Protein AF-0000000074055758 (afdb_homodimer)

Solvent-accessible surface area (backbone atoms only — not comparable to full-atom values): 9024 Å² total; per-residue (Å²): 130,70,69,41,82,44,77,46,62,26,29,34,20,57,36,62,63,90,73,32,92,74,56,21,52,24,22,41,39,35,96,91,41,62,28,35,25,35,68,45,76,48,20,47,58,50,46,66,56,19,53,43,29,30,42,35,33,31,36,36,33,71,56,97,88,40,37,37,29,44,39,70,43,72,46,79,44,95,62,63,66,70,73,75,103,130,72,70,41,82,46,78,47,62,25,26,34,19,56,36,60,65,90,75,31,90,73,57,21,52,24,23,40,39,34,98,93,43,61,29,34,25,35,66,43,75,47,21,48,56,51,47,66,56,20,52,44,29,29,41,34,33,31,35,35,32,72,55,97,88,40,38,36,27,44,40,70,42,73,46,80,45,94,62,63,68,72,72,76,104

Sequence (170 aa):
MNKSPVTVKGYVAAVPRSVDERQARVAVVQDDVEYRVMPRGAGMDLAGEVSVPVEVTGLVEEVDGVFYLTVRGYKVLEDDSWLEEMNKSPVTVKGYVAAVPRSVDERQARVAVVQDDVEYRVMPRGAGMDLAGEVSVPVEVTGLVEEVDGVFYLTVRGYKVLEDDSWLEE

Organism: NCBI:txid44742

pLDDT: mean 82.1, std 13.33, range [42.59, 98.12]

Foldseek 3Di:
DDDDDDDDDADKAADPQVPDPQRQGIWGDHPNDTHGQRCDDVSVVVSVVHDFDKDFDADWDDDPNDIDGDTPDMDGDPDPVVVVD/DDDDDDDDDADKAADDQVPDPQRQGIWGDHPNDTHGQRCDDVSVVVSVVHDFDKDFDADWDDDPNDIDGDTPDMDGDPDPVVVVD

Secondary structure (DSSP, 8-state):
---EEEEEEEEEEE--GGG-TT---EEEEETTEEEEEPSSTHHHHHHHHH--EEEEEEEEEEETTEEEEEEEEEEE-S--GGG--/---EEEEEEEEEEE--GGG-TT---EEEEETTEEEEEPSSTHHHHHHHHH--EEEEEEEEEEETTEEEEEEEEEEE-S--GGG--

Radius of gyration: 15.91 Å; Cα contacts (8 Å, |Δi|>4): 416; chains: 2; bounding box: 40×47×36 Å

Structure (mmCIF, N/CA/C/O backbone):
data_AF-0000000074055758-model_v1
#
loop_
_entity.id
_entity.type
_entity.pdbx_description
1 polymer 'Uncharacterized protein'
#
loop_
_atom_site.group_PDB
_atom_site.id
_atom_site.type_symbol
_atom_site.label_atom_id
_atom_site.label_alt_id
_atom_site.label_comp_id
_atom_site.label_asym_id
_atom_site.label_entity_id
_atom_site.label_seq_id
_atom_site.pdbx_PDB_ins_code
_atom_site.Cartn_x
_atom_site.Cartn_y
_atom_site.Cartn_z
_atom_site.occupancy
_atom_site.B_iso_or_equiv
_a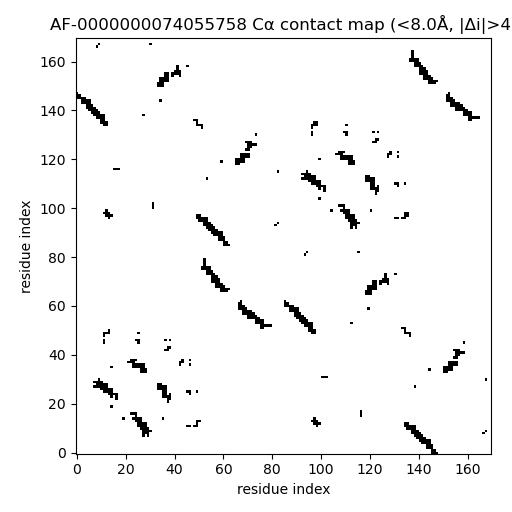tom_site.auth_seq_id
_atom_site.auth_comp_id
_atom_site.auth_asym_id
_atom_site.auth_atom_id
_atom_site.pdbx_PDB_model_num
ATOM 1 N N . MET A 1 1 ? 6.23 -27.375 0.212 1 63.66 1 MET A N 1
ATOM 2 C CA . MET A 1 1 ? 5.258 -26.297 0.346 1 63.66 1 MET A CA 1
ATOM 3 C C . MET A 1 1 ? 4.258 -26.312 -0.806 1 63.66 1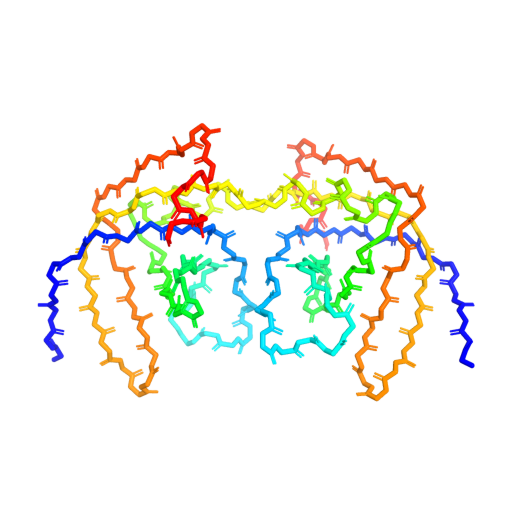 MET A C 1
ATOM 5 O O . MET A 1 1 ? 4.641 -26.5 -1.962 1 63.66 1 MET A O 1
ATOM 9 N N . ASN A 1 2 ? 2.961 -26.531 -0.624 1 87.5 2 ASN A N 1
ATOM 10 C CA . ASN A 1 2 ? 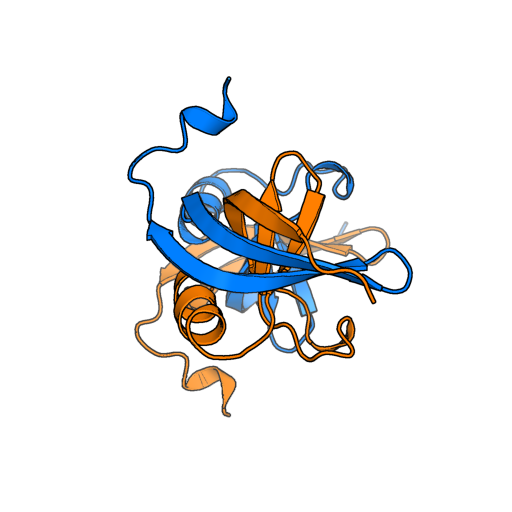1.948 -26.703 -1.657 1 87.5 2 ASN A CA 1
ATOM 11 C C . ASN A 1 2 ? 1.491 -25.375 -2.238 1 87.5 2 ASN A C 1
ATOM 13 O O . ASN A 1 2 ? 1.233 -24.422 -1.496 1 87.5 2 ASN A O 1
ATOM 17 N N . LYS A 1 3 ? 1.749 -25.266 -3.568 1 92.62 3 LYS A N 1
ATOM 18 C CA . LYS A 1 3 ? 1.261 -24.094 -4.285 1 92.62 3 LYS A CA 1
ATOM 19 C C . LYS A 1 3 ? -0.083 -24.375 -4.953 1 92.62 3 LYS A C 1
ATOM 21 O O . LYS A 1 3 ? -0.316 -25.484 -5.449 1 92.62 3 LYS A O 1
ATOM 26 N N . SER A 1 4 ? -1.005 -23.391 -4.855 1 97.12 4 SER A N 1
ATOM 27 C CA . SER A 1 4 ? -2.324 -23.469 -5.473 1 97.12 4 SER A CA 1
ATOM 28 C C . SER A 1 4 ? -2.57 -22.281 -6.402 1 97.12 4 SER A C 1
ATOM 30 O O . SER A 1 4 ? -2.232 -21.156 -6.07 1 97.12 4 SER A O 1
ATOM 32 N N . PRO A 1 5 ? -3.088 -22.641 -7.566 1 97.38 5 PRO A N 1
ATOM 33 C CA . PRO A 1 5 ? -3.479 -21.531 -8.438 1 97.38 5 PRO A CA 1
ATOM 34 C C . PRO A 1 5 ? -4.582 -20.656 -7.832 1 97.38 5 PRO A C 1
ATOM 36 O O . PRO A 1 5 ? -5.48 -21.172 -7.164 1 97.38 5 PRO A O 1
ATOM 39 N N . VAL A 1 6 ? -4.324 -19.328 -8.039 1 96.88 6 VAL A N 1
ATOM 40 C CA . VAL A 1 6 ? -5.348 -18.422 -7.52 1 96.88 6 VAL A CA 1
ATOM 41 C C . VAL A 1 6 ? -5.566 -17.266 -8.5 1 96.88 6 VAL A C 1
ATOM 43 O O . VAL A 1 6 ? -4.711 -17 -9.352 1 96.88 6 VAL A O 1
ATOM 46 N N . THR A 1 7 ? -6.77 -16.688 -8.477 1 95.75 7 THR A N 1
ATOM 47 C CA . THR A 1 7 ? -7.113 -15.352 -8.953 1 95.75 7 THR A CA 1
ATOM 48 C C . THR A 1 7 ? -7.555 -14.461 -7.801 1 95.75 7 THR A C 1
ATOM 50 O O . THR A 1 7 ? -8.508 -14.789 -7.086 1 95.75 7 THR A O 1
ATOM 53 N N . VAL A 1 8 ? -6.742 -13.414 -7.59 1 92.69 8 VAL A N 1
ATOM 54 C CA . VAL A 1 8 ? -7 -12.508 -6.473 1 92.69 8 VAL A CA 1
ATOM 55 C C . VAL A 1 8 ? -7.41 -11.141 -7.004 1 92.69 8 VAL A C 1
ATOM 57 O O . VAL A 1 8 ? -6.758 -10.594 -7.898 1 92.69 8 VAL A O 1
ATOM 60 N N . LYS A 1 9 ? -8.562 -10.68 -6.52 1 88.06 9 LYS A N 1
ATOM 61 C CA . LYS A 1 9 ? -8.953 -9.289 -6.75 1 88.06 9 LYS A CA 1
ATOM 62 C C . LYS A 1 9 ? -8.797 -8.453 -5.484 1 88.06 9 LYS A C 1
ATOM 64 O O . LYS A 1 9 ? -9.344 -8.797 -4.434 1 88.06 9 LYS A O 1
ATOM 69 N N . GLY A 1 10 ? -7.875 -7.41 -5.727 1 83.88 10 GLY A N 1
ATOM 70 C CA . GLY A 1 10 ? -7.602 -6.578 -4.566 1 83.88 10 GLY A CA 1
ATOM 71 C C . GLY A 1 10 ? -6.848 -5.305 -4.91 1 83.88 10 GLY A C 1
ATOM 72 O O . GLY A 1 10 ? -6.922 -4.82 -6.039 1 83.88 10 GLY A O 1
ATOM 73 N N . TYR A 1 11 ? -6.27 -4.711 -3.926 1 81.62 11 TYR A N 1
ATOM 74 C CA . TYR A 1 11 ? -5.441 -3.518 -4.09 1 81.62 11 TYR A CA 1
ATOM 75 C C . TYR A 1 11 ? -3.988 -3.811 -3.744 1 81.62 11 TYR A C 1
ATOM 77 O O . TYR A 1 11 ? -3.703 -4.66 -2.896 1 81.62 11 TYR A O 1
ATOM 85 N N . VAL A 1 12 ? -3.186 -3.133 -4.52 1 81.56 12 VAL A N 1
ATOM 86 C CA . VAL A 1 12 ? -1.76 -3.277 -4.242 1 81.56 12 VAL A CA 1
ATOM 87 C C . VAL A 1 12 ? -1.371 -2.389 -3.062 1 81.56 12 VAL A C 1
ATOM 89 O O . VAL A 1 12 ? -1.729 -1.21 -3.021 1 81.56 12 VAL A O 1
ATOM 92 N N . ALA A 1 13 ? -0.7 -3.072 -2.109 1 77 13 ALA A N 1
ATOM 93 C CA . ALA A 1 13 ? -0.244 -2.365 -0.914 1 77 13 ALA A CA 1
ATOM 94 C C . ALA A 1 13 ? 1.263 -2.518 -0.728 1 77 13 ALA A C 1
ATOM 96 O O . ALA A 1 13 ? 1.835 -3.557 -1.068 1 77 13 ALA A O 1
ATOM 97 N N . ALA A 1 14 ? 1.84 -1.543 -0.142 1 73.06 14 ALA A N 1
ATOM 98 C CA . ALA A 1 14 ? 3.262 -1.627 0.182 1 73.06 14 ALA A CA 1
ATOM 99 C C . ALA A 1 14 ? 3.498 -2.539 1.382 1 73.06 14 ALA A C 1
ATOM 101 O O . ALA A 1 14 ? 2.701 -2.555 2.324 1 73.06 14 ALA A O 1
ATOM 102 N N . VAL A 1 15 ? 4.582 -3.324 1.273 1 72.75 15 VAL A N 1
ATOM 103 C CA . VAL A 1 15 ? 5.051 -4.137 2.393 1 72.75 15 VAL A CA 1
ATOM 104 C C . VAL A 1 15 ? 6.348 -3.545 2.949 1 72.75 15 VAL A C 1
ATOM 106 O O . VAL A 1 15 ? 7.32 -3.367 2.215 1 72.75 15 VAL A O 1
ATOM 109 N N . PRO A 1 16 ? 6.285 -3.16 4.207 1 61.78 16 PRO A N 1
ATOM 110 C CA . PRO A 1 16 ? 7.547 -2.691 4.789 1 61.78 16 PRO A CA 1
ATOM 111 C C . PRO A 1 16 ? 8.672 -3.711 4.652 1 61.78 16 PRO A C 1
ATOM 113 O O . PRO A 1 16 ? 8.453 -4.914 4.812 1 61.78 16 PRO A O 1
ATOM 116 N N . ARG A 1 17 ? 9.836 -3.27 4.258 1 63.53 17 ARG A N 1
ATOM 117 C CA . ARG A 1 17 ? 10.992 -4.121 3.998 1 63.53 17 ARG A CA 1
ATOM 118 C C . ARG A 1 17 ? 11.383 -4.918 5.238 1 63.53 17 ARG A C 1
ATOM 120 O O . ARG A 1 17 ? 11.773 -6.082 5.141 1 63.53 17 ARG A O 1
ATOM 127 N N . SER A 1 18 ? 11.172 -4.262 6.262 1 60.16 18 SER A N 1
ATOM 128 C CA . SER A 1 18 ? 11.633 -4.863 7.508 1 60.16 18 SER A CA 1
ATOM 129 C C . SER A 1 18 ? 10.758 -6.043 7.914 1 60.16 18 SER A C 1
ATOM 131 O O . SER A 1 18 ? 11.164 -6.867 8.742 1 60.16 18 SER A O 1
ATOM 133 N N . VAL A 1 19 ? 9.719 -6.227 7.207 1 61 19 VAL A N 1
ATOM 134 C CA . VAL A 1 19 ? 8.758 -7.184 7.75 1 61 19 VAL A CA 1
ATOM 135 C C . VAL A 1 19 ? 8.734 -8.438 6.879 1 61 19 VAL A C 1
ATOM 137 O O . VAL A 1 19 ? 8.172 -9.461 7.273 1 61 19 VAL A O 1
ATOM 140 N N . ASP A 1 20 ? 9.484 -8.359 5.785 1 68.62 20 ASP A N 1
ATOM 141 C CA . ASP A 1 20 ? 9.289 -9.531 4.934 1 68.62 20 ASP A CA 1
ATOM 142 C C . ASP A 1 20 ? 10.617 -10.219 4.633 1 68.62 20 ASP A C 1
ATOM 144 O O . ASP A 1 20 ? 11.492 -9.641 3.986 1 68.62 20 ASP A O 1
ATOM 148 N N . GLU A 1 21 ? 10.719 -11.383 5.051 1 77.25 21 GLU A N 1
ATOM 149 C CA . GLU A 1 21 ? 11.922 -12.188 4.84 1 77.25 21 GLU A CA 1
ATOM 150 C C . GLU A 1 21 ? 12.133 -12.484 3.357 1 77.25 21 GLU A C 1
ATOM 152 O O . GLU A 1 21 ? 13.258 -12.688 2.914 1 77.25 21 GLU A O 1
ATOM 157 N N . ARG A 1 22 ? 11.094 -12.5 2.639 1 85.56 22 ARG A N 1
ATOM 158 C CA . ARG A 1 22 ? 11.195 -12.859 1.229 1 85.56 22 ARG A CA 1
ATOM 159 C C . ARG A 1 22 ? 11.266 -11.625 0.345 1 85.56 22 ARG A C 1
ATOM 161 O O . ARG A 1 22 ? 11.102 -11.711 -0.874 1 85.56 22 ARG A O 1
ATOM 168 N N . GLN A 1 23 ? 11.422 -10.539 0.984 1 80.44 23 GLN A N 1
ATOM 169 C CA . GLN A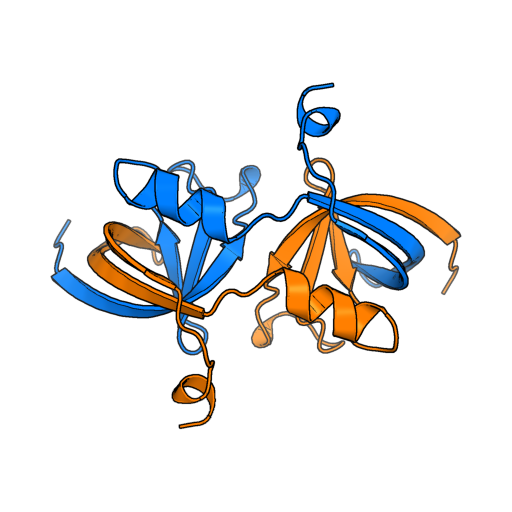 1 23 ? 11.727 -9.273 0.323 1 80.44 23 GLN A CA 1
ATOM 170 C C . GLN A 1 23 ? 10.547 -8.797 -0.523 1 80.44 23 GLN A C 1
ATOM 172 O O . GLN A 1 23 ? 10.742 -8.156 -1.56 1 80.44 23 GLN A O 1
ATOM 177 N N . ALA A 1 24 ? 9.344 -9.336 -0.142 1 83.31 24 ALA A N 1
ATOM 178 C CA . ALA A 1 24 ? 8.164 -8.766 -0.781 1 83.31 24 ALA A CA 1
ATOM 179 C C . ALA A 1 24 ? 8.086 -7.258 -0.536 1 83.31 24 ALA A C 1
ATOM 181 O O . ALA A 1 24 ? 8.227 -6.801 0.6 1 83.31 24 ALA A O 1
ATOM 182 N N . ARG A 1 25 ? 7.891 -6.562 -1.713 1 76.62 25 ARG A N 1
ATOM 183 C CA . ARG A 1 25 ? 7.766 -5.113 -1.614 1 76.62 25 ARG A CA 1
ATOM 184 C C . ARG A 1 25 ? 6.301 -4.688 -1.563 1 76.62 25 ARG A C 1
ATOM 186 O O . ARG A 1 25 ? 5.977 -3.625 -1.033 1 76.62 25 ARG A O 1
ATOM 193 N N . VAL A 1 26 ? 5.496 -5.57 -2.178 1 82.56 26 VAL A N 1
ATOM 194 C CA . VAL A 1 26 ? 4.074 -5.254 -2.234 1 82.56 26 VAL A CA 1
ATOM 195 C C . VAL A 1 26 ? 3.254 -6.5 -1.91 1 82.56 26 VAL A C 1
ATOM 197 O O . VAL A 1 26 ? 3.785 -7.613 -1.887 1 82.56 26 VAL A O 1
ATOM 200 N N . ALA A 1 27 ? 2.002 -6.25 -1.587 1 85.94 27 ALA A N 1
ATOM 201 C CA . ALA A 1 27 ? 0.994 -7.289 -1.397 1 85.94 27 ALA A CA 1
ATOM 202 C C . ALA A 1 27 ? -0.298 -6.941 -2.129 1 85.94 27 ALA A C 1
ATOM 204 O O . ALA A 1 27 ? -0.563 -5.77 -2.408 1 85.94 27 ALA A O 1
ATOM 205 N N . VAL A 1 28 ? -0.96 -7.961 -2.51 1 87.94 28 VAL A N 1
ATOM 206 C CA . VAL A 1 28 ? -2.354 -7.793 -2.914 1 87.94 28 VAL A CA 1
ATOM 207 C C . VAL A 1 28 ? -3.271 -8.07 -1.726 1 87.94 28 VAL A C 1
ATOM 209 O O . VAL A 1 28 ? -3.182 -9.125 -1.096 1 87.94 28 VAL A O 1
ATOM 212 N N . VAL A 1 29 ? -4.051 -7.105 -1.4 1 83.75 29 VAL A N 1
ATOM 213 C CA . VAL A 1 29 ? -4.969 -7.25 -0.277 1 83.75 29 VAL A CA 1
ATOM 214 C C . VAL A 1 29 ? -6.391 -7.461 -0.795 1 83.75 29 VAL A C 1
ATOM 216 O O . VAL A 1 29 ? -6.918 -6.625 -1.535 1 83.75 29 VAL A O 1
ATOM 219 N N . GLN A 1 30 ? -6.945 -8.688 -0.543 1 82.44 30 GLN A N 1
ATOM 220 C CA . GLN A 1 30 ? -8.336 -9.047 -0.816 1 82.44 30 GLN A CA 1
ATOM 221 C C . GLN A 1 30 ? -9.109 -9.281 0.478 1 82.44 30 GLN A C 1
ATOM 223 O O . GLN A 1 30 ? -8.797 -10.211 1.233 1 82.44 30 GLN A O 1
ATOM 228 N N . ASP A 1 31 ? -10.195 -8.641 0.646 1 75.5 31 ASP A N 1
ATOM 229 C CA . ASP A 1 31 ? -11.062 -8.883 1.799 1 75.5 31 ASP A CA 1
ATOM 230 C C . ASP A 1 31 ? -10.234 -9.109 3.064 1 75.5 31 ASP A C 1
ATOM 232 O O . ASP A 1 31 ? -10.414 -10.117 3.754 1 75.5 31 ASP A O 1
ATOM 236 N N . ASP A 1 32 ? -9.281 -8.43 3.465 1 72.56 32 ASP A N 1
ATOM 237 C CA . ASP A 1 32 ? -8.484 -8.422 4.691 1 72.56 32 ASP A CA 1
ATOM 238 C C . ASP A 1 32 ? -7.387 -9.484 4.637 1 72.56 32 ASP A C 1
ATOM 240 O O . ASP A 1 32 ? -6.703 -9.727 5.637 1 72.56 32 ASP A O 1
ATOM 244 N N . VAL A 1 33 ? -7.355 -10.258 3.525 1 84.75 33 VAL A N 1
ATOM 245 C CA . VAL A 1 33 ? -6.273 -11.219 3.342 1 84.75 33 VAL A CA 1
ATOM 246 C C . VAL A 1 33 ? -5.141 -10.578 2.547 1 84.75 33 VAL A C 1
ATOM 248 O O . VAL A 1 33 ? -5.375 -9.977 1.498 1 84.75 33 VAL A O 1
ATOM 251 N N . GLU A 1 34 ? -3.973 -10.703 3.066 1 87.12 34 GLU A N 1
ATOM 252 C CA . GLU A 1 34 ? -2.777 -10.156 2.434 1 87.12 34 GLU A CA 1
ATOM 253 C C . GLU A 1 34 ? -1.974 -11.25 1.733 1 87.12 34 GLU A C 1
ATOM 255 O O . GLU A 1 34 ? -1.629 -12.258 2.346 1 87.12 34 GLU A O 1
ATOM 260 N N . TYR A 1 35 ? -1.742 -11.031 0.439 1 92.19 35 TYR A N 1
ATOM 261 C CA . TYR A 1 35 ? -0.849 -11.867 -0.348 1 92.19 35 TYR A CA 1
ATOM 262 C C . TYR A 1 35 ? 0.446 -11.133 -0.676 1 92.19 35 TYR A C 1
ATOM 264 O O . TYR A 1 35 ? 0.454 -10.219 -1.5 1 92.19 35 TYR A O 1
ATOM 272 N N . ARG A 1 36 ? 1.497 -11.523 -0.006 1 90.94 36 ARG A N 1
ATOM 273 C CA . ARG A 1 36 ? 2.787 -10.906 -0.282 1 90.94 36 ARG A CA 1
ATOM 274 C C . ARG A 1 36 ? 3.328 -11.344 -1.639 1 90.94 36 ARG A C 1
ATOM 276 O O . ARG A 1 36 ? 3.377 -12.539 -1.936 1 90.94 36 ARG A O 1
ATOM 283 N N . VAL A 1 37 ? 3.664 -10.391 -2.428 1 91.75 37 VAL A N 1
ATOM 284 C CA . VAL A 1 37 ? 4.055 -10.656 -3.809 1 91.75 37 VAL A CA 1
ATOM 285 C C . VAL A 1 37 ? 5.547 -10.984 -3.867 1 91.75 37 VAL A C 1
ATOM 287 O O . VAL A 1 37 ? 6.383 -10.203 -3.41 1 91.75 37 VAL A O 1
ATOM 290 N N . MET A 1 38 ? 5.758 -12.164 -4.391 1 93.06 38 MET A N 1
ATOM 291 C CA . MET A 1 38 ? 7.156 -12.508 -4.629 1 93.06 38 MET A CA 1
ATOM 292 C C . MET A 1 38 ? 7.777 -11.562 -5.652 1 93.06 38 MET A C 1
ATOM 294 O O . MET A 1 38 ? 7.191 -11.305 -6.703 1 93.06 38 MET A O 1
ATOM 298 N N . PRO A 1 39 ? 8.906 -11 -5.328 1 87.44 39 PRO A N 1
ATOM 299 C CA . PRO A 1 39 ? 9.531 -10 -6.195 1 87.44 39 PRO A CA 1
ATOM 300 C C . PRO A 1 39 ? 10.258 -10.617 -7.387 1 87.44 39 PRO A C 1
ATOM 302 O O . PRO A 1 39 ? 11.469 -10.453 -7.523 1 87.44 39 PRO A O 1
ATOM 305 N N . ARG A 1 40 ? 9.477 -11.258 -8.227 1 90.25 40 ARG A N 1
ATOM 306 C CA . ARG A 1 40 ? 10 -11.852 -9.453 1 90.25 40 ARG A CA 1
ATOM 307 C C . ARG A 1 40 ? 9 -11.734 -10.594 1 90.25 40 ARG A C 1
ATOM 309 O O . ARG A 1 40 ? 7.785 -11.727 -10.367 1 90.25 40 ARG A O 1
ATOM 316 N N . GLY A 1 41 ? 9.562 -11.719 -11.828 1 89.25 41 GLY A N 1
ATOM 317 C CA . GLY A 1 41 ? 8.711 -11.719 -13.008 1 89.25 41 GLY A CA 1
ATOM 318 C C . GLY A 1 41 ? 7.617 -10.664 -12.945 1 89.25 41 GLY A C 1
ATOM 319 O O . GLY A 1 41 ? 7.895 -9.484 -12.711 1 89.25 41 GLY A O 1
ATOM 320 N N . ALA A 1 42 ? 6.387 -11.141 -13.086 1 90.31 42 ALA A N 1
ATOM 321 C CA . ALA A 1 42 ? 5.215 -10.273 -13.102 1 90.31 42 ALA A CA 1
ATOM 322 C C . ALA A 1 42 ? 5.008 -9.609 -11.742 1 90.31 42 ALA A C 1
ATOM 324 O O . ALA A 1 42 ? 4.359 -8.562 -11.641 1 90.31 42 ALA A O 1
ATOM 325 N N . GLY A 1 43 ? 5.547 -10.164 -10.688 1 90.19 43 GLY A N 1
ATOM 326 C CA . GLY A 1 43 ? 5.477 -9.555 -9.375 1 90.19 43 GLY A CA 1
ATOM 327 C C . GLY A 1 43 ? 6.246 -8.25 -9.273 1 90.19 43 GLY A C 1
ATOM 328 O O . GLY A 1 43 ? 5.816 -7.32 -8.594 1 90.19 43 GLY A O 1
ATOM 329 N N . MET A 1 44 ? 7.383 -8.164 -9.984 1 83.06 44 MET A N 1
ATOM 330 C CA . MET A 1 44 ? 8.148 -6.922 -10.039 1 83.06 44 MET A CA 1
ATOM 331 C C . MET A 1 44 ? 7.359 -5.832 -10.75 1 83.06 44 MET A C 1
ATOM 333 O O . MET A 1 44 ? 7.391 -4.668 -10.344 1 83.06 44 MET A O 1
ATOM 337 N N . ASP A 1 45 ? 6.668 -6.27 -11.805 1 82.38 45 ASP A N 1
ATOM 338 C CA . ASP A 1 45 ? 5.84 -5.316 -12.539 1 82.38 45 ASP A CA 1
ATOM 339 C C . ASP A 1 45 ? 4.707 -4.789 -11.672 1 82.38 45 ASP A C 1
ATOM 341 O O . ASP A 1 45 ? 4.422 -3.588 -11.672 1 82.38 45 ASP A O 1
ATOM 345 N N . LEU A 1 46 ? 4.098 -5.711 -10.953 1 83 46 LEU A N 1
ATOM 346 C CA . LEU A 1 46 ? 2.994 -5.355 -10.07 1 83 46 LEU A CA 1
ATOM 347 C C . LEU A 1 46 ? 3.457 -4.379 -8.992 1 83 46 LEU A C 1
ATOM 349 O O . LEU A 1 46 ? 2.707 -3.482 -8.602 1 83 46 LEU A O 1
ATOM 353 N N . ALA A 1 47 ? 4.625 -4.586 -8.508 1 76.12 47 ALA A N 1
ATOM 354 C CA . ALA A 1 47 ? 5.176 -3.697 -7.488 1 76.12 47 ALA A CA 1
ATOM 355 C C . ALA A 1 47 ? 5.266 -2.262 -8 1 76.12 47 ALA A C 1
ATOM 357 O O . ALA A 1 47 ? 5.195 -1.312 -7.219 1 76.12 47 ALA A O 1
ATOM 358 N N . GLY A 1 48 ? 5.328 -2.203 -9.273 1 68.69 48 GLY A N 1
ATOM 359 C CA . GLY A 1 48 ? 5.355 -0.883 -9.883 1 68.69 48 GLY A CA 1
ATOM 360 C C . GLY A 1 48 ? 4.008 -0.188 -9.859 1 68.69 48 GLY A C 1
ATOM 361 O O . GLY A 1 48 ? 3.922 1.019 -10.102 1 68.69 48 GLY A O 1
ATOM 362 N N . GLU A 1 49 ? 2.908 -0.959 -9.664 1 64.56 49 GLU A N 1
ATOM 363 C CA . GLU A 1 49 ? 1.559 -0.403 -9.672 1 64.56 49 GLU A CA 1
ATOM 364 C C . GLU A 1 49 ? 1.227 0.258 -8.336 1 64.56 49 GLU A C 1
ATOM 366 O O . GLU A 1 49 ? 0.206 0.938 -8.211 1 64.56 49 GLU A O 1
ATOM 371 N N . VAL A 1 50 ? 1.612 -0.23 -7.34 1 58.62 50 VAL A N 1
ATOM 372 C CA . VAL A 1 50 ? 1.295 0.378 -6.051 1 58.62 50 VAL A CA 1
ATOM 373 C C . VAL A 1 50 ? 1.736 1.84 -6.047 1 58.62 50 VAL A C 1
ATOM 375 O O . VAL A 1 50 ? 0.952 2.73 -5.715 1 58.62 50 VAL A O 1
ATOM 378 N N . SER A 1 51 ? 3.16 2.191 -5.719 1 58.94 51 SER A N 1
ATOM 379 C CA . SER A 1 51 ? 3.988 3.117 -4.949 1 58.94 51 SER A CA 1
ATOM 380 C C . SER A 1 51 ? 4.066 4.48 -5.629 1 58.94 51 SER A C 1
ATOM 382 O O . SER A 1 51 ? 4.926 4.707 -6.484 1 58.94 51 SER A O 1
ATOM 384 N N . VAL A 1 52 ? 2.979 5.117 -5.703 1 66.31 52 VAL A N 1
ATOM 385 C CA . VAL A 1 52 ? 3.332 6.406 -6.293 1 66.31 52 VAL A CA 1
ATOM 386 C C . VAL A 1 52 ? 4.094 7.25 -5.273 1 66.31 52 VAL A C 1
ATOM 388 O O . VAL A 1 52 ? 3.686 7.355 -4.117 1 66.31 52 VAL A O 1
ATOM 391 N N . PRO A 1 53 ? 5.301 7.566 -5.656 1 76.38 53 PRO A N 1
ATOM 392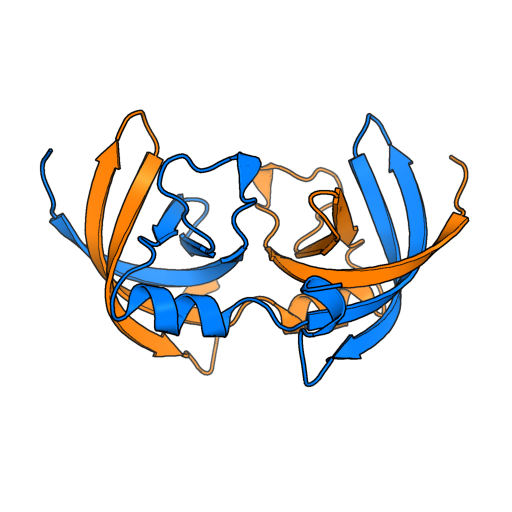 C CA . PRO A 1 53 ? 6.008 8.516 -4.793 1 76.38 53 PRO A CA 1
ATOM 393 C C . PRO A 1 53 ? 5.258 9.836 -4.629 1 76.38 53 PRO A C 1
ATOM 395 O O . PRO A 1 53 ? 4.684 10.344 -5.594 1 76.38 53 PRO A O 1
ATOM 398 N N . VAL A 1 54 ? 5.125 10.164 -3.354 1 84.75 54 VAL A N 1
ATOM 399 C CA . VAL A 1 54 ? 4.438 11.422 -3.082 1 84.75 54 VAL A CA 1
ATOM 400 C C . VAL A 1 54 ? 5.285 12.289 -2.152 1 84.75 54 VAL A C 1
ATOM 402 O O . VAL A 1 54 ? 6.164 11.781 -1.45 1 84.75 54 VAL A O 1
ATOM 405 N N . GLU A 1 55 ? 5.145 13.602 -2.289 1 90.94 55 GLU A N 1
ATOM 406 C CA . GLU A 1 55 ? 5.473 14.586 -1.264 1 90.94 55 GLU A CA 1
ATOM 407 C C . GLU A 1 55 ? 4.215 15.109 -0.582 1 90.94 55 GLU A C 1
ATOM 409 O O . GLU A 1 55 ? 3.291 15.586 -1.25 1 90.94 55 GLU A O 1
ATOM 414 N N . VAL A 1 56 ? 4.191 14.977 0.751 1 94.31 56 VAL A N 1
ATOM 415 C CA . VAL A 1 56 ? 3.002 15.344 1.508 1 94.31 56 VAL A CA 1
ATOM 416 C C . VAL A 1 56 ? 3.355 16.406 2.545 1 94.31 56 VAL A C 1
ATOM 418 O O . VAL A 1 56 ? 4.375 16.297 3.232 1 94.31 56 VAL A O 1
ATOM 421 N N . THR A 1 57 ? 2.576 17.422 2.531 1 97.5 57 THR A N 1
ATOM 422 C CA . THR A 1 57 ? 2.65 18.422 3.592 1 97.5 57 THR A CA 1
ATOM 423 C C . THR A 1 57 ? 1.445 18.328 4.52 1 97.5 57 THR A C 1
ATOM 425 O O . THR A 1 57 ? 0.325 18.078 4.066 1 97.5 57 THR A O 1
ATOM 428 N N . GLY A 1 58 ? 1.78 18.453 5.828 1 98.12 58 GLY A N 1
ATOM 429 C CA . GLY A 1 58 ? 0.679 18.391 6.773 1 98.12 58 GLY A CA 1
ATOM 430 C C . GLY A 1 58 ? 1.126 18.484 8.219 1 98.12 58 GLY A C 1
ATOM 431 O O . GLY A 1 58 ? 2.139 19.125 8.516 1 98.12 58 GLY A O 1
ATOM 432 N N . LEU A 1 59 ? 0.255 18 9.156 1 98 59 LEU A N 1
ATOM 433 C CA . LEU A 1 59 ? 0.5 17.969 10.594 1 98 59 LEU A CA 1
ATOM 434 C C . LEU A 1 59 ? 0.591 16.531 11.094 1 98 59 LEU A C 1
ATOM 436 O O . LEU A 1 59 ? -0.219 15.68 10.711 1 98 59 LEU A O 1
ATOM 440 N N . VAL A 1 60 ? 1.646 16.281 11.906 1 97.56 60 VAL A N 1
ATOM 441 C CA . VAL A 1 60 ? 1.819 14.953 12.461 1 97.56 60 VAL A CA 1
ATOM 442 C C . VAL A 1 60 ? 1.6 14.977 13.969 1 97.56 60 VAL A C 1
ATOM 444 O O . VAL A 1 60 ? 2.029 15.914 14.648 1 97.56 60 VAL A O 1
ATOM 447 N N . GLU A 1 61 ? 0.907 14 14.414 1 97.12 61 GLU A N 1
ATOM 448 C CA . GLU A 1 61 ? 0.796 13.719 15.836 1 97.12 61 GLU A CA 1
ATOM 449 C C . GLU A 1 61 ? 1.117 12.25 16.141 1 97.12 61 GLU A C 1
ATOM 451 O O . GLU A 1 61 ? 0.841 11.375 15.32 1 97.12 61 GLU A O 1
ATOM 456 N N . GLU A 1 62 ? 1.775 12.062 17.25 1 95.31 62 GLU A N 1
ATOM 457 C CA . GLU A 1 62 ? 2.049 10.703 17.703 1 95.31 62 GLU A CA 1
ATOM 458 C C . GLU A 1 62 ? 1.087 10.289 18.797 1 95.31 62 GLU A C 1
ATOM 460 O O . GLU A 1 62 ? 0.94 10.992 19.797 1 95.31 62 GLU A O 1
ATOM 465 N N . VAL A 1 63 ? 0.389 9.172 18.531 1 93.06 63 VAL A N 1
ATOM 466 C CA . VAL A 1 63 ? -0.53 8.602 19.516 1 93.06 63 VAL A CA 1
ATOM 467 C C . VAL A 1 63 ? -0.213 7.121 19.719 1 93.06 63 VAL A C 1
ATOM 469 O O . VAL A 1 63 ? -0.334 6.32 18.781 1 93.06 63 VAL A O 1
ATOM 472 N N . ASP A 1 64 ? 0.202 6.77 20.938 1 91.25 64 ASP A N 1
ATOM 473 C CA . ASP A 1 64 ? 0.472 5.383 21.312 1 91.25 64 ASP A CA 1
ATOM 474 C C . ASP A 1 64 ? 1.463 4.742 20.344 1 91.25 64 ASP A C 1
ATOM 476 O O . ASP A 1 64 ? 1.258 3.613 19.891 1 91.25 64 ASP A O 1
ATOM 480 N N . GLY A 1 65 ? 2.441 5.547 19.859 1 90.38 65 GLY A N 1
ATOM 481 C CA . GLY A 1 65 ? 3.514 5.027 19.031 1 90.38 65 GLY A CA 1
ATOM 482 C C . GLY A 1 65 ? 3.188 5.062 17.547 1 90.38 65 GLY A C 1
ATOM 483 O O . GLY A 1 65 ? 4.008 4.668 16.719 1 90.38 65 GLY A O 1
ATOM 484 N N . VAL A 1 66 ? 1.993 5.5 17.234 1 90.44 66 VAL A N 1
ATOM 485 C CA . VAL A 1 66 ? 1.572 5.59 15.844 1 90.44 66 VAL A CA 1
ATOM 486 C C . VAL A 1 66 ? 1.585 7.047 15.391 1 90.44 66 VAL A C 1
ATOM 488 O O . VAL A 1 66 ? 1.089 7.926 16.094 1 90.44 66 VAL A O 1
ATOM 491 N N . PHE A 1 67 ? 2.238 7.336 14.219 1 94.69 67 PHE A N 1
ATOM 492 C CA . PHE A 1 67 ? 2.205 8.672 13.633 1 94.69 67 PHE A CA 1
ATOM 493 C C . PHE A 1 67 ? 0.972 8.852 12.758 1 94.69 67 PHE A C 1
ATOM 495 O O . PHE A 1 67 ? 0.753 8.078 11.82 1 94.69 67 PHE A O 1
ATOM 502 N N . TYR A 1 68 ? 0.217 9.898 13.164 1 96 68 TYR A N 1
ATOM 503 C CA . TYR A 1 68 ? -0.936 10.273 12.352 1 96 68 TYR A CA 1
ATOM 504 C C . TYR A 1 68 ? -0.678 11.578 11.602 1 96 68 TYR A C 1
ATOM 506 O O . TYR A 1 68 ? -0.206 12.555 12.195 1 96 68 TYR A O 1
ATOM 514 N N . LEU A 1 69 ? -0.994 11.523 10.281 1 97.12 69 LEU A N 1
ATOM 515 C CA . LEU A 1 69 ? -0.756 12.656 9.391 1 97.12 69 LEU A CA 1
ATOM 516 C C . LEU A 1 69 ? -2.072 13.242 8.891 1 97.12 69 LEU A C 1
ATOM 518 O O . LEU A 1 69 ? -2.869 12.547 8.258 1 97.12 69 LEU A O 1
ATOM 522 N N . THR A 1 70 ? -2.27 14.461 9.297 1 97.12 70 THR A N 1
ATOM 523 C CA . THR A 1 70 ? -3.305 15.258 8.641 1 97.12 70 THR A CA 1
ATOM 524 C C . THR A 1 70 ? -2.738 15.984 7.426 1 97.12 70 THR A C 1
ATOM 526 O O . THR A 1 70 ? -1.918 16.891 7.57 1 97.12 70 THR A O 1
ATOM 529 N N . VAL A 1 71 ? -3.268 15.602 6.293 1 96.69 71 VAL A N 1
ATOM 530 C CA . VAL A 1 71 ? -2.721 16.125 5.043 1 96.69 71 VAL A CA 1
ATOM 531 C C . VAL A 1 71 ? -3.281 17.516 4.773 1 96.69 71 VAL A C 1
ATOM 533 O O . VAL A 1 71 ? -4.492 17.734 4.867 1 96.69 71 VAL A O 1
ATOM 536 N N . ARG A 1 72 ? -2.383 18.375 4.43 1 96.56 72 ARG A N 1
ATOM 537 C CA . ARG A 1 72 ? -2.766 19.703 3.969 1 96.56 72 ARG A CA 1
ATOM 538 C C . ARG A 1 72 ? -2.615 19.828 2.455 1 96.56 72 ARG A C 1
ATOM 540 O O . ARG A 1 72 ? -3.387 20.531 1.804 1 96.56 72 ARG A O 1
ATOM 547 N N . GLY A 1 73 ? -1.624 19.156 1.924 1 95.06 73 GLY A N 1
ATOM 548 C CA . GLY A 1 73 ? -1.364 19.109 0.494 1 95.06 73 GLY A CA 1
ATOM 549 C C . GLY A 1 73 ? -0.457 17.953 0.093 1 95.06 73 GLY A C 1
ATOM 550 O O . GLY A 1 73 ? 0.252 17.391 0.931 1 95.06 73 GLY A O 1
ATOM 551 N N . TYR A 1 74 ? -0.595 17.547 -1.154 1 92.25 74 TYR A N 1
ATOM 552 C CA . TYR A 1 74 ? 0.327 16.547 -1.668 1 92.25 74 TYR A CA 1
ATOM 553 C C . TYR A 1 74 ? 0.521 16.703 -3.172 1 92.25 74 TYR A C 1
ATOM 555 O O . TYR A 1 74 ? -0.269 17.375 -3.84 1 92.25 74 TYR A O 1
ATOM 563 N N . LYS A 1 75 ? 1.624 16.125 -3.648 1 89.62 75 LYS A N 1
ATOM 564 C CA . LYS A 1 75 ? 1.871 15.984 -5.082 1 89.62 75 LYS A CA 1
ATOM 565 C C . LYS A 1 75 ? 2.469 14.617 -5.395 1 89.62 75 LYS A C 1
ATOM 567 O O . LYS A 1 75 ? 3.217 14.055 -4.586 1 89.62 75 LYS A O 1
ATOM 572 N N . VAL A 1 76 ? 2.072 14.133 -6.484 1 81.75 76 VAL A N 1
ATOM 573 C CA . VAL A 1 76 ? 2.67 12.914 -7.016 1 81.75 76 VAL A CA 1
ATOM 574 C C . VAL A 1 76 ? 3.994 13.242 -7.703 1 81.75 76 VAL A C 1
ATOM 576 O O . VAL A 1 76 ? 4.074 14.188 -8.484 1 81.75 76 VAL A O 1
ATOM 579 N N . LEU A 1 77 ? 5.023 12.453 -7.184 1 80.06 77 LEU A N 1
ATOM 580 C CA . LEU A 1 77 ? 6.352 12.688 -7.738 1 80.06 77 LEU A CA 1
ATOM 581 C C . LEU A 1 77 ? 6.586 11.828 -8.969 1 80.06 77 LEU A C 1
ATOM 583 O O . LEU A 1 77 ? 6.117 10.688 -9.039 1 80.06 77 LEU A O 1
ATOM 587 N N . GLU A 1 78 ? 7.207 12.328 -10.023 1 72.44 78 GLU A N 1
ATOM 588 C CA . GLU A 1 78 ? 7.527 11.617 -11.25 1 72.44 78 GLU A CA 1
ATOM 589 C C . GLU A 1 78 ? 8.641 10.594 -11.023 1 72.44 78 GLU A C 1
ATOM 591 O O . GLU A 1 78 ? 8.719 9.594 -11.734 1 72.44 78 GLU A O 1
ATOM 596 N N . ASP A 1 79 ? 9.555 10.852 -10.102 1 66.38 79 ASP A N 1
ATOM 597 C CA . ASP A 1 79 ? 10.672 9.961 -9.852 1 66.38 79 ASP A CA 1
ATOM 598 C C . ASP A 1 79 ? 10.875 9.742 -8.352 1 66.38 79 ASP A C 1
ATOM 600 O O . ASP A 1 79 ? 10.391 10.523 -7.535 1 66.38 79 ASP A O 1
ATOM 604 N N . ASP A 1 80 ? 11.352 8.508 -8.062 1 61.78 80 ASP A N 1
ATOM 605 C CA . ASP A 1 80 ? 11.625 8.148 -6.672 1 61.78 80 ASP A CA 1
ATOM 606 C C . ASP A 1 80 ? 13.102 8.359 -6.328 1 61.78 80 ASP A C 1
ATOM 608 O O . ASP A 1 80 ? 13.633 7.68 -5.445 1 61.78 80 ASP A O 1
ATOM 612 N N . SER A 1 81 ? 13.75 9.195 -7.094 1 61.53 81 SER A N 1
ATOM 613 C CA . SER A 1 81 ? 15.18 9.398 -6.918 1 61.53 81 SER A CA 1
ATOM 614 C C . SER A 1 81 ? 15.5 9.859 -5.5 1 61.53 81 SER A C 1
ATOM 616 O O . SER A 1 81 ? 16.625 9.703 -5.027 1 61.53 81 SER A O 1
ATOM 618 N N . TRP A 1 82 ? 14.523 10.32 -4.918 1 57.12 82 TRP A N 1
ATOM 619 C CA . TRP A 1 82 ? 14.758 10.805 -3.562 1 57.12 82 TRP A CA 1
ATOM 620 C C . TRP A 1 82 ? 14.945 9.641 -2.59 1 57.12 82 TRP A C 1
ATOM 622 O O . TRP A 1 82 ? 15.43 9.836 -1.471 1 57.12 82 TRP A O 1
ATOM 632 N N . LEU A 1 83 ? 14.484 8.5 -2.979 1 54.28 83 LEU A N 1
ATOM 633 C CA . LEU A 1 83 ? 14.664 7.309 -2.156 1 54.28 83 LEU A CA 1
ATOM 634 C C . LEU A 1 83 ? 16.125 6.883 -2.127 1 54.28 83 LEU A C 1
ATOM 636 O O . LEU A 1 83 ? 16.547 6.133 -1.241 1 54.28 83 LEU A O 1
ATOM 640 N N . GLU A 1 84 ? 16.812 7.152 -3.162 1 49.53 84 GLU A N 1
ATOM 641 C CA . GLU A 1 84 ? 18.203 6.738 -3.307 1 49.53 84 GLU A CA 1
ATOM 642 C C . GLU A 1 84 ? 19.141 7.688 -2.564 1 49.53 84 GLU A C 1
ATOM 644 O O . GLU A 1 84 ? 20.328 7.395 -2.391 1 49.53 84 GLU A O 1
ATOM 649 N N . GLU A 1 85 ? 18.688 8.75 -2.115 1 43 85 GLU A N 1
ATOM 650 C CA . GLU A 1 85 ? 19.672 9.633 -1.523 1 43 85 GLU A CA 1
ATOM 651 C C . GLU A 1 85 ? 19.828 9.367 -0.028 1 43 85 GLU A C 1
ATOM 653 O O . GLU A 1 85 ? 18.891 8.93 0.631 1 43 85 GLU A O 1
ATOM 658 N N . MET B 1 1 ? -2.412 16.578 22.656 1 63.22 1 MET B N 1
ATOM 659 C CA . MET B 1 1 ? -1.612 15.898 21.641 1 63.22 1 MET B CA 1
ATOM 660 C C . MET B 1 1 ? -0.917 16.891 20.734 1 63.22 1 MET B C 1
ATOM 662 O O . MET B 1 1 ? -1.542 17.844 20.25 1 63.22 1 MET B O 1
ATOM 666 N N . ASN B 1 2 ? 0.399 17.062 20.688 1 87.19 2 ASN B N 1
ATOM 667 C CA . ASN B 1 2 ? 1.148 18.078 19.969 1 87.19 2 ASN B CA 1
ATOM 668 C C . ASN B 1 2 ? 1.296 17.734 18.484 1 87.19 2 ASN B C 1
ATOM 670 O O . ASN B 1 2 ? 1.589 16.578 18.141 1 87.19 2 ASN B O 1
ATOM 674 N N . LYS B 1 3 ? 0.725 18.656 17.672 1 92.38 3 LYS B N 1
ATOM 675 C CA . LYS B 1 3 ? 0.894 18.516 16.234 1 92.38 3 LYS B CA 1
ATOM 676 C C . LYS B 1 3 ? 2.064 19.359 15.734 1 92.38 3 LYS B C 1
ATOM 678 O O . LYS B 1 3 ? 2.297 20.469 16.234 1 92.38 3 LYS B O 1
ATOM 683 N N . SER B 1 4 ? 2.867 18.75 14.812 1 97.06 4 SER B N 1
ATOM 684 C CA . SER B 1 4 ? 4.004 19.438 14.188 1 97.06 4 SER B CA 1
ATOM 685 C C . SER B 1 4 ? 3.889 19.422 12.672 1 97.06 4 SER B C 1
ATOM 687 O O . SER B 1 4 ? 3.516 18.406 12.078 1 97.06 4 SER B O 1
ATOM 689 N N . PRO B 1 5 ? 4.145 20.594 12.125 1 97.25 5 PRO B N 1
ATOM 690 C CA . PRO B 1 5 ? 4.188 20.594 10.664 1 97.25 5 PRO B CA 1
ATOM 691 C C . PRO B 1 5 ? 5.293 19.703 10.102 1 97.25 5 PRO B C 1
ATOM 693 O O . PRO B 1 5 ? 6.383 19.625 10.68 1 97.25 5 PRO B O 1
ATOM 696 N N . VAL B 1 6 ? 4.852 18.984 9.008 1 96.88 6 VAL B N 1
ATOM 697 C CA . VAL B 1 6 ? 5.859 18.141 8.375 1 96.88 6 VAL B CA 1
ATOM 698 C C . VAL B 1 6 ? 5.703 18.188 6.859 1 96.88 6 VAL B C 1
ATOM 700 O O . VAL B 1 6 ? 4.648 18.578 6.352 1 96.88 6 VAL B O 1
ATOM 703 N N . THR B 1 7 ? 6.809 17.938 6.156 1 95.88 7 THR B N 1
ATOM 704 C CA . THR B 1 7 ? 6.871 17.5 4.766 1 95.88 7 THR B CA 1
ATOM 705 C C . THR B 1 7 ? 7.473 16.109 4.664 1 95.88 7 THR B C 1
ATOM 707 O O . THR B 1 7 ? 8.594 15.867 5.117 1 95.88 7 THR B O 1
ATOM 710 N N . VAL B 1 8 ? 6.617 15.203 4.168 1 92.69 8 VAL B N 1
ATOM 711 C CA . VAL B 1 8 ? 7.027 13.805 4.086 1 92.69 8 VAL B CA 1
ATOM 712 C C . VAL B 1 8 ? 7.137 13.383 2.621 1 92.69 8 VAL B C 1
ATOM 714 O O . VAL B 1 8 ? 6.234 13.648 1.824 1 92.69 8 VAL B O 1
ATOM 717 N N . LYS B 1 9 ? 8.305 12.836 2.277 1 88.31 9 LYS B N 1
ATOM 718 C CA . LYS B 1 9 ? 8.461 12.18 0.984 1 88.31 9 LYS B CA 1
ATOM 719 C C . LYS B 1 9 ? 8.516 10.664 1.143 1 88.31 9 LYS B C 1
ATOM 721 O O . LYS B 1 9 ? 9.32 10.141 1.917 1 88.31 9 LYS B O 1
ATOM 726 N N . GLY B 1 10 ? 7.465 10.094 0.403 1 83.94 10 GLY B N 1
ATOM 727 C CA . GLY B 1 10 ? 7.375 8.648 0.525 1 83.94 10 GLY B CA 1
ATOM 728 C C . GLY B 1 10 ? 6.418 8.023 -0.472 1 83.94 10 GLY B C 1
ATOM 729 O O . GLY B 1 10 ? 6.156 8.594 -1.532 1 83.94 10 GLY B O 1
ATOM 730 N N . TYR B 1 11 ? 6.02 6.828 -0.209 1 81.88 11 TYR B N 1
ATOM 731 C CA . TYR B 1 11 ? 5.047 6.105 -1.021 1 81.88 11 TYR B CA 1
ATOM 732 C C . TYR B 1 11 ? 3.756 5.867 -0.244 1 81.88 11 TYR B C 1
ATOM 734 O O . TYR B 1 11 ? 3.777 5.738 0.983 1 81.88 11 TYR B O 1
ATOM 742 N N . VAL B 1 12 ? 2.721 5.926 -1.028 1 81.75 12 VAL B N 1
ATOM 743 C CA . VAL B 1 12 ? 1.429 5.645 -0.412 1 81.75 12 VAL B CA 1
ATOM 744 C C . VAL B 1 12 ? 1.229 4.137 -0.298 1 81.75 12 VAL B C 1
ATOM 746 O O . VAL B 1 12 ? 1.436 3.4 -1.267 1 81.75 12 VAL B O 1
ATOM 749 N N . ALA B 1 13 ? 0.901 3.771 0.954 1 77.12 13 ALA B N 1
ATOM 750 C CA . ALA B 1 13 ? 0.662 2.357 1.23 1 77.12 13 ALA B CA 1
ATOM 751 C C . ALA B 1 13 ? -0.729 2.143 1.82 1 77.12 13 ALA B C 1
ATOM 753 O O . ALA B 1 13 ? -1.24 2.994 2.549 1 77.12 13 ALA B O 1
ATOM 754 N N . ALA B 1 14 ? -1.262 1.008 1.549 1 73.38 14 ALA B N 1
ATOM 755 C CA . ALA B 1 14 ? -2.545 0.65 2.148 1 73.38 14 ALA B CA 1
ATOM 756 C C . ALA B 1 14 ? -2.377 0.278 3.619 1 73.38 14 ALA B C 1
ATOM 758 O O . ALA B 1 14 ? -1.38 -0.339 4 1 73.38 14 ALA B O 1
ATOM 759 N N . VAL B 1 15 ? -3.361 0.728 4.426 1 73 15 VAL B N 1
ATOM 760 C CA . VAL B 1 15 ? -3.449 0.33 5.828 1 73 15 VAL B CA 1
ATOM 761 C C . VAL B 1 15 ? -4.629 -0.619 6.02 1 73 15 VAL B C 1
ATOM 763 O O . VAL B 1 15 ? -5.766 -0.284 5.68 1 73 15 VAL B O 1
ATOM 766 N N . PRO B 1 16 ? -4.309 -1.818 6.465 1 62.03 16 PRO B N 1
ATOM 767 C CA . PRO B 1 16 ? -5.434 -2.709 6.758 1 62.03 16 PRO B CA 1
ATOM 768 C C . PRO B 1 16 ? -6.441 -2.088 7.727 1 62.03 16 PRO B C 1
ATOM 770 O O . PRO B 1 16 ? -6.047 -1.423 8.688 1 62.03 16 PRO B O 1
ATOM 773 N N . ARG B 1 17 ? -7.699 -2.225 7.438 1 64.44 17 ARG B N 1
ATOM 774 C CA . ARG B 1 17 ? -8.781 -1.624 8.219 1 64.44 17 ARG B CA 1
ATOM 775 C C . ARG B 1 17 ? -8.75 -2.115 9.656 1 64.44 17 ARG B C 1
ATOM 777 O O . ARG B 1 17 ? -9.023 -1.35 10.586 1 64.44 17 ARG B O 1
ATOM 784 N N . SER B 1 18 ? -8.375 -3.273 9.727 1 61 18 SER B N 1
ATOM 785 C CA . SER B 1 18 ? -8.438 -3.898 11.039 1 61 18 SER B CA 1
ATOM 786 C C . SER B 1 18 ? -7.363 -3.35 11.969 1 61 18 SER B C 1
ATOM 788 O O . SER B 1 18 ? -7.449 -3.506 13.188 1 61 18 SER B O 1
ATOM 790 N N . VAL B 1 19 ? -6.496 -2.58 11.438 1 61.25 19 VAL B N 1
ATOM 791 C CA . VAL B 1 19 ? -5.332 -2.258 12.258 1 61.25 19 VAL B CA 1
ATOM 792 C C . VAL B 1 19 ? -5.391 -0.793 12.688 1 61.25 19 VAL B C 1
ATOM 794 O O . VAL B 1 19 ? -4.637 -0.367 13.57 1 61.25 19 VAL B O 1
ATOM 797 N N . ASP B 1 20 ? -6.398 -0.112 12.148 1 68.5 20 ASP B N 1
ATOM 798 C CA . ASP B 1 20 ? -6.301 1.307 12.477 1 68.5 20 ASP B CA 1
ATOM 799 C C . ASP B 1 20 ? -7.578 1.805 13.148 1 68.5 20 ASP B C 1
ATOM 801 O O . ASP B 1 20 ? -8.648 1.804 12.539 1 68.5 20 ASP B O 1
ATOM 805 N N . GLU B 1 21 ? -7.43 2.229 14.297 1 77.06 21 GLU B N 1
ATOM 806 C CA . GLU B 1 21 ? -8.547 2.754 15.07 1 77.06 21 GLU B CA 1
ATOM 807 C C . GLU B 1 21 ? -9.07 4.059 14.477 1 77.06 21 GLU B C 1
ATOM 809 O O . GLU B 1 21 ? -10.242 4.406 14.648 1 77.06 21 GLU B O 1
ATOM 814 N N . ARG B 1 22 ? -8.25 4.734 13.828 1 85.69 22 ARG B N 1
ATOM 815 C CA . ARG B 1 22 ? -8.641 6.035 13.305 1 85.69 22 ARG B CA 1
ATOM 816 C C . ARG B 1 22 ? -9.062 5.93 11.844 1 85.69 22 ARG B C 1
ATOM 818 O O . ARG B 1 22 ? -9.172 6.945 11.148 1 85.69 22 ARG B O 1
ATOM 825 N N . GLN B 1 23 ? -9.211 4.738 11.43 1 80.69 23 GLN B N 1
ATOM 826 C CA . GLN B 1 23 ? -9.812 4.418 10.141 1 80.69 23 GLN B CA 1
ATOM 827 C C . GLN B 1 23 ? -8.922 4.895 8.984 1 80.69 23 GLN B C 1
ATOM 829 O O . GLN B 1 23 ? -9.422 5.27 7.926 1 80.69 23 GLN B O 1
ATOM 834 N N . ALA B 1 24 ? -7.609 5.074 9.336 1 83.38 24 ALA B N 1
ATOM 835 C CA . ALA B 1 24 ? -6.684 5.332 8.227 1 83.38 24 ALA B CA 1
ATOM 836 C C . ALA B 1 24 ? -6.727 4.203 7.203 1 83.38 24 ALA B C 1
ATOM 838 O O . ALA B 1 24 ? -6.656 3.023 7.566 1 83.38 24 ALA B O 1
ATOM 839 N N . ARG B 1 25 ? -6.898 4.691 5.922 1 76.81 25 ARG B N 1
ATOM 840 C CA . ARG B 1 25 ? -6.918 3.715 4.84 1 76.81 25 ARG B CA 1
ATOM 841 C C . ARG B 1 25 ? -5.543 3.578 4.199 1 76.81 25 ARG B C 1
ATOM 843 O O . ARG B 1 25 ? -5.219 2.533 3.631 1 76.81 25 ARG B O 1
ATOM 850 N N . VAL B 1 26 ? -4.812 4.695 4.309 1 82.69 26 VAL B N 1
ATOM 851 C CA . VAL B 1 26 ? -3.488 4.703 3.697 1 82.69 26 VAL B CA 1
ATOM 852 C C . VAL B 1 26 ? -2.479 5.336 4.648 1 82.69 26 VAL B C 1
ATOM 854 O O . VAL B 1 26 ? -2.861 5.965 5.641 1 82.69 26 VAL B O 1
ATOM 857 N N . ALA B 1 27 ? -1.214 5.07 4.355 1 86.06 27 ALA B N 1
ATOM 858 C CA . ALA B 1 27 ? -0.079 5.699 5.027 1 86.06 27 ALA B CA 1
ATOM 859 C C . ALA B 1 27 ? 0.955 6.184 4.016 1 86.06 27 ALA B C 1
ATOM 861 O O . ALA B 1 27 ? 1.016 5.684 2.891 1 86.06 27 ALA B O 1
ATOM 862 N N . VAL B 1 28 ? 1.61 7.199 4.402 1 88.06 28 VAL B N 1
ATOM 863 C CA . VAL B 1 28 ? 2.838 7.562 3.703 1 88.06 28 VAL B CA 1
ATOM 864 C C . VAL B 1 28 ? 4.039 6.922 4.398 1 88.06 28 VAL B C 1
ATOM 866 O O . VAL B 1 28 ? 4.227 7.086 5.605 1 88.06 28 VAL B O 1
ATOM 869 N N . VAL B 1 29 ? 4.754 6.148 3.666 1 83.81 29 VAL B N 1
ATOM 870 C CA . VAL B 1 29 ? 5.926 5.48 4.219 1 83.81 29 VAL B CA 1
ATOM 871 C C . VAL B 1 29 ? 7.195 6.172 3.73 1 83.81 29 VAL B C 1
ATOM 873 O O . VAL B 1 29 ? 7.43 6.266 2.523 1 83.81 29 VAL B O 1
ATOM 876 N N . GLN B 1 30 ? 7.938 6.824 4.688 1 82.75 30 GLN B N 1
ATOM 877 C CA . GLN B 1 30 ? 9.25 7.422 4.469 1 82.75 30 GLN B CA 1
ATOM 878 C C . GLN B 1 30 ? 10.336 6.656 5.227 1 82.75 30 GLN B C 1
ATOM 880 O O . GLN B 1 30 ? 10.328 6.621 6.457 1 82.75 30 GLN B O 1
ATOM 885 N N . ASP B 1 31 ? 11.344 6.254 4.582 1 75.62 31 ASP B N 1
ATOM 886 C CA . ASP B 1 31 ? 12.484 5.617 5.238 1 75.62 31 ASP B CA 1
ATOM 887 C C . ASP B 1 31 ? 12.023 4.699 6.367 1 75.62 31 ASP B C 1
ATOM 889 O O . ASP B 1 31 ? 12.477 4.832 7.504 1 75.62 31 ASP B O 1
ATOM 893 N N . ASP B 1 32 ? 11.102 3.85 6.316 1 73 32 ASP B N 1
ATOM 894 C CA . ASP B 1 32 ? 10.625 2.822 7.242 1 73 32 ASP B CA 1
ATOM 895 C C . ASP B 1 32 ? 9.68 3.414 8.281 1 73 32 ASP B C 1
ATOM 897 O O . ASP B 1 32 ? 9.289 2.734 9.234 1 73 32 ASP B O 1
ATOM 901 N N . VAL B 1 33 ? 9.484 4.742 8.227 1 84.81 33 VAL B N 1
ATOM 902 C CA . VAL B 1 33 ? 8.516 5.371 9.109 1 84.81 33 VAL B CA 1
ATOM 903 C C . VAL B 1 33 ? 7.156 5.449 8.422 1 84.81 33 VAL B C 1
ATOM 905 O O . VAL B 1 33 ? 7.062 5.887 7.27 1 84.81 33 VAL B O 1
ATOM 908 N N . GLU B 1 34 ? 6.176 5.004 9.102 1 87.19 34 GLU B N 1
ATOM 909 C CA . GLU B 1 34 ? 4.805 5.008 8.594 1 87.19 34 GLU B CA 1
ATOM 910 C C . GLU B 1 34 ? 3.992 6.141 9.211 1 87.19 34 GLU B C 1
ATOM 912 O O . GLU B 1 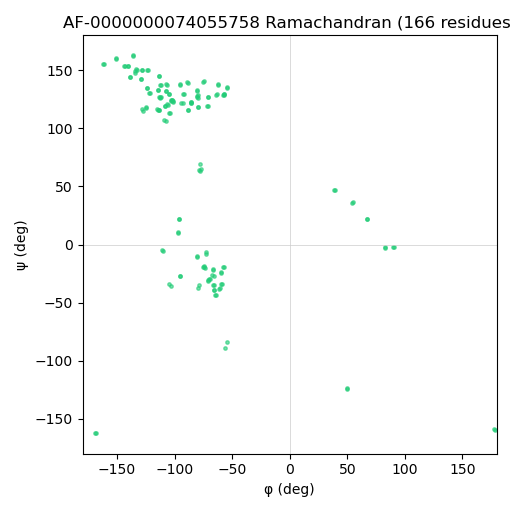34 ? 3.928 6.273 10.438 1 87.19 34 GLU B O 1
ATOM 917 N N . TYR B 1 35 ? 3.42 6.961 8.32 1 92.25 35 TYR B N 1
ATOM 918 C CA . TYR B 1 35 ? 2.467 7.992 8.719 1 92.25 35 TYR B CA 1
ATOM 919 C C . TYR B 1 35 ? 1.056 7.629 8.266 1 92.25 35 TYR B C 1
ATOM 921 O O . TYR B 1 35 ? 0.745 7.676 7.074 1 92.25 35 TYR B O 1
ATOM 929 N N . ARG B 1 36 ? 0.246 7.25 9.219 1 91.06 36 ARG B N 1
ATOM 930 C CA . ARG B 1 36 ? -1.138 6.922 8.891 1 91.06 36 ARG B CA 1
ATOM 931 C C . ARG B 1 36 ? -1.929 8.18 8.539 1 91.06 36 ARG B C 1
ATOM 933 O O . ARG B 1 36 ? -1.902 9.164 9.289 1 91.06 36 ARG B O 1
ATOM 940 N N . VAL B 1 37 ? -2.547 8.148 7.422 1 91.88 37 VAL B N 1
ATOM 941 C CA . VAL B 1 37 ? -3.221 9.328 6.891 1 91.88 37 VAL B CA 1
ATOM 942 C C . VAL B 1 37 ? -4.633 9.414 7.465 1 91.88 37 VAL B C 1
ATOM 944 O O . VAL B 1 37 ? -5.422 8.477 7.332 1 91.88 37 VAL B O 1
ATOM 947 N N . MET B 1 38 ? -4.816 10.547 8.102 1 93.31 38 MET B N 1
ATOM 948 C CA . MET B 1 38 ? -6.184 10.789 8.547 1 93.31 38 MET B CA 1
ATOM 949 C C . MET B 1 38 ? -7.137 10.914 7.363 1 93.31 38 MET B C 1
ATOM 951 O O . MET B 1 38 ? -6.848 11.625 6.402 1 93.31 38 MET B O 1
ATOM 955 N N . PRO B 1 39 ? -8.219 10.172 7.395 1 87.56 39 PRO B N 1
ATOM 956 C CA . PRO B 1 39 ? -9.141 10.133 6.258 1 87.56 39 PRO B CA 1
ATOM 957 C C . PRO B 1 39 ? -10.055 11.359 6.195 1 87.56 39 PRO B C 1
ATOM 959 O O . PRO B 1 39 ? -11.281 11.219 6.258 1 87.56 39 PRO B O 1
ATOM 962 N N . ARG B 1 40 ? -9.438 12.492 6.012 1 90.5 40 ARG B N 1
ATOM 963 C CA . ARG B 1 40 ? -10.164 13.75 5.863 1 90.5 40 ARG B CA 1
ATOM 964 C C . ARG B 1 40 ? -9.477 14.656 4.848 1 90.5 40 ARG B C 1
ATOM 966 O O . ARG B 1 40 ? -8.258 14.609 4.684 1 90.5 40 ARG B O 1
ATOM 973 N N . GLY B 1 41 ? -10.312 15.531 4.238 1 89.62 41 GLY B N 1
ATOM 974 C CA . GLY B 1 41 ? -9.766 16.531 3.326 1 89.62 41 GLY B CA 1
ATOM 975 C C . GLY B 1 41 ? -8.828 15.938 2.293 1 89.62 41 GLY B C 1
ATOM 976 O O . GLY B 1 41 ? -9.18 14.969 1.606 1 89.62 41 GLY B O 1
ATOM 977 N N . ALA B 1 42 ? -7.613 16.469 2.266 1 90.44 42 ALA B N 1
ATOM 978 C CA . ALA B 1 42 ? -6.586 16.047 1.312 1 90.44 42 ALA B CA 1
ATOM 979 C C . ALA B 1 42 ? -6.145 14.609 1.57 1 90.44 42 ALA B C 1
ATOM 981 O O . ALA B 1 42 ? -5.621 13.945 0.674 1 90.44 42 ALA B O 1
ATOM 982 N N . GLY B 1 43 ? -6.348 14.102 2.746 1 90.25 43 GLY B N 1
ATOM 983 C CA . GLY B 1 43 ? -6.035 12.719 3.053 1 90.25 43 GLY B CA 1
ATOM 984 C C . GLY B 1 43 ? -6.91 11.727 2.303 1 90.25 43 GLY B C 1
ATOM 985 O O . GLY B 1 43 ? -6.445 10.664 1.9 1 90.25 43 GLY B O 1
ATOM 986 N N . MET B 1 44 ? -8.18 12.102 2.092 1 83.25 44 MET B N 1
ATOM 987 C CA . MET B 1 44 ? -9.07 11.266 1.294 1 83.25 44 MET B CA 1
ATOM 988 C C . MET B 1 44 ? -8.602 11.203 -0.156 1 83.25 44 MET B C 1
ATOM 990 O O . MET B 1 44 ? -8.664 10.148 -0.788 1 83.25 44 MET B O 1
ATOM 994 N N . ASP B 1 45 ? -8.141 12.359 -0.619 1 82.5 45 ASP B N 1
ATOM 995 C CA . ASP B 1 45 ? -7.629 12.406 -1.986 1 82.5 45 ASP B CA 1
ATOM 996 C C . ASP B 1 45 ? -6.387 11.531 -2.139 1 82.5 45 ASP B C 1
ATOM 998 O O . ASP B 1 45 ? -6.25 10.805 -3.125 1 82.5 45 ASP B O 1
ATOM 1002 N N . LEU B 1 46 ? -5.527 11.641 -1.159 1 82.94 46 LEU B N 1
ATOM 1003 C CA . LEU B 1 46 ? -4.293 10.859 -1.169 1 82.94 46 LEU B CA 1
ATOM 1004 C C . LEU B 1 46 ? -4.586 9.367 -1.164 1 82.94 46 LEU B C 1
ATOM 1006 O O . LEU B 1 46 ? -3.859 8.586 -1.779 1 82.94 46 LEU B O 1
ATOM 1010 N N . ALA B 1 47 ? -5.598 9 -0.453 1 76.12 47 ALA B N 1
ATOM 1011 C CA . ALA B 1 47 ? -5.984 7.594 -0.398 1 76.12 47 ALA B CA 1
ATOM 1012 C C . ALA B 1 47 ? -6.332 7.07 -1.787 1 76.12 47 ALA B C 1
ATOM 1014 O O . ALA B 1 47 ? -6.188 5.875 -2.061 1 76.12 47 ALA B O 1
ATOM 1015 N N . GLY B 1 48 ? -6.688 7.984 -2.596 1 68.81 48 GLY B N 1
ATOM 1016 C CA . GLY B 1 48 ? -6.984 7.609 -3.969 1 68.81 48 GLY B CA 1
ATOM 1017 C C . GLY B 1 48 ? -5.746 7.312 -4.789 1 68.81 48 GLY B C 1
ATOM 1018 O O . GLY B 1 48 ? -5.836 6.746 -5.879 1 68.81 48 GLY B O 1
ATOM 1019 N N . GLU B 1 49 ? -4.562 7.797 -4.324 1 64.69 49 GLU B N 1
ATOM 1020 C CA . GLU B 1 49 ? -3.312 7.609 -5.055 1 64.69 49 GLU B CA 1
ATOM 1021 C C . GLU B 1 49 ? -2.748 6.211 -4.836 1 64.69 49 GLU B C 1
ATOM 1023 O O . GLU B 1 49 ? -1.793 5.805 -5.504 1 64.69 49 GLU B O 1
ATOM 1028 N N . VAL B 1 50 ? -2.896 5.73 -3.805 1 58.78 50 VAL B N 1
ATOM 1029 C CA . VAL B 1 50 ? -2.369 4.387 -3.582 1 58.78 50 VAL B CA 1
ATOM 1030 C C . VAL B 1 50 ? -2.945 3.426 -4.617 1 58.78 50 VAL B C 1
ATOM 1032 O O . VAL B 1 50 ? -2.201 2.738 -5.32 1 58.78 50 VAL B O 1
ATOM 1035 N N . SER B 1 51 ? -4.262 2.707 -4.332 1 58.41 51 SER B N 1
ATOM 1036 C CA . SER B 1 51 ? -4.898 1.396 -4.422 1 58.41 51 SER B CA 1
ATOM 1037 C C . SER B 1 51 ? -5.34 1.09 -5.848 1 58.41 51 SER B C 1
ATOM 1039 O O . SER B 1 51 ? -6.402 1.536 -6.285 1 58.41 51 SER B O 1
ATOM 1041 N N . VAL B 1 52 ? -4.406 0.896 -6.66 1 65.94 52 VAL B N 1
ATOM 1042 C CA . VAL B 1 52 ? -5.055 0.502 -7.906 1 65.94 52 VAL B CA 1
ATOM 1043 C C . VAL B 1 52 ? -5.648 -0.896 -7.762 1 65.94 52 VAL B C 1
ATOM 1045 O O . VAL B 1 52 ? -4.996 -1.805 -7.242 1 65.94 52 VAL B O 1
ATOM 1048 N N . PRO B 1 53 ? -6.941 -0.921 -7.934 1 76.12 53 PRO B N 1
ATOM 1049 C CA . PRO B 1 53 ? -7.527 -2.264 -7.977 1 76.12 53 PRO B CA 1
ATOM 1050 C C . PRO B 1 53 ? -6.91 -3.139 -9.062 1 76.12 53 PRO B C 1
ATOM 1052 O O . PRO B 1 53 ? -6.641 -2.66 -10.172 1 76.12 53 PRO B O 1
ATOM 1055 N N . VAL B 1 54 ? -6.516 -4.305 -8.578 1 84.62 54 VAL B N 1
ATOM 1056 C CA . VAL B 1 54 ? -5.926 -5.23 -9.547 1 84.62 54 VAL B CA 1
ATOM 1057 C C . VAL B 1 54 ? -6.621 -6.586 -9.453 1 84.62 54 VAL B C 1
ATOM 1059 O O . VAL B 1 54 ? -7.242 -6.906 -8.438 1 84.62 54 VAL B O 1
ATOM 1062 N N . GLU B 1 55 ? -6.672 -7.293 -10.578 1 90.81 55 GLU B N 1
ATOM 1063 C CA . GLU B 1 55 ? -6.859 -8.742 -10.641 1 90.81 55 GLU B CA 1
ATOM 1064 C C . GLU B 1 55 ? -5.547 -9.453 -10.938 1 90.81 55 GLU B C 1
ATOM 1066 O O . GLU B 1 55 ? -4.875 -9.141 -11.93 1 90.81 55 GLU B O 1
ATOM 1071 N N . VAL B 1 56 ? -5.191 -10.375 -10.031 1 94.25 56 VAL B N 1
ATOM 1072 C CA . VAL B 1 56 ? -3.902 -11.047 -10.148 1 94.25 56 VAL B CA 1
ATOM 1073 C C . VAL B 1 56 ? -4.117 -12.555 -10.258 1 94.25 56 VAL B C 1
ATOM 1075 O O . VAL B 1 56 ? -4.922 -13.133 -9.523 1 94.25 56 VAL B O 1
ATOM 1078 N N . THR B 1 57 ? -3.482 -13.102 -11.242 1 97.5 57 THR B N 1
ATOM 1079 C CA . THR B 1 57 ? -3.416 -14.555 -11.367 1 97.5 57 THR B CA 1
ATOM 1080 C C . THR B 1 57 ? -2.02 -15.062 -11.016 1 97.5 57 THR B C 1
ATOM 1082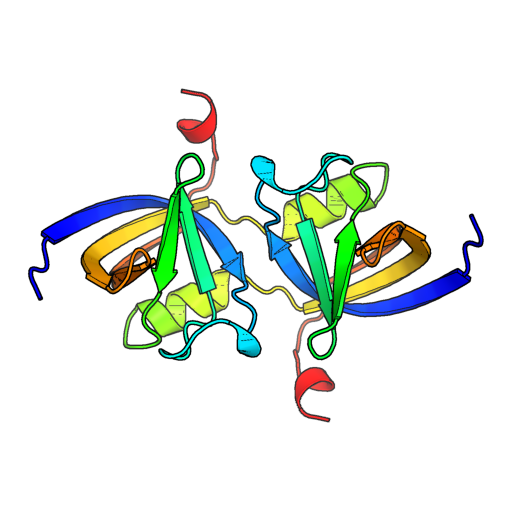 O O . THR B 1 57 ? -1.02 -14.438 -11.367 1 97.5 57 THR B O 1
ATOM 1085 N N . GLY B 1 58 ? -2.059 -16.188 -10.25 1 98.06 58 GLY B N 1
ATOM 1086 C CA . GLY B 1 58 ? -0.762 -16.75 -9.891 1 98.06 58 GLY B CA 1
ATOM 1087 C C . GLY B 1 58 ? -0.86 -17.969 -9 1 98.06 58 GLY B C 1
ATOM 1088 O O . GLY B 1 58 ? -1.839 -18.719 -9.07 1 98.06 58 GLY B O 1
ATOM 1089 N N . LEU B 1 59 ? 0.266 -18.281 -8.273 1 98 59 LEU B N 1
ATOM 1090 C CA . LEU B 1 59 ? 0.378 -19.375 -7.332 1 98 59 LEU B CA 1
ATOM 1091 C C . LEU B 1 59 ? 0.572 -18.859 -5.91 1 98 59 LEU B C 1
ATOM 1093 O O . LEU B 1 59 ? 1.358 -17.938 -5.68 1 98 59 LEU B O 1
ATOM 1097 N N . VAL B 1 60 ? -0.233 -19.453 -4.984 1 97.56 60 VAL B N 1
ATOM 1098 C CA . VAL B 1 60 ? -0.118 -19.047 -3.586 1 97.56 60 VAL B CA 1
ATOM 1099 C C . VAL B 1 60 ? 0.451 -20.203 -2.758 1 97.56 60 VAL B C 1
ATOM 1101 O O . VAL B 1 60 ? 0.094 -21.359 -2.971 1 97.56 60 VAL B O 1
ATOM 1104 N N . GLU B 1 61 ? 1.334 -19.844 -1.912 1 97.12 61 GLU B N 1
ATOM 1105 C CA . GLU B 1 61 ? 1.816 -20.75 -0.866 1 97.12 61 GLU B CA 1
ATOM 1106 C C . GLU B 1 61 ? 1.745 -20.078 0.506 1 97.12 61 GLU B C 1
ATOM 1108 O O . GLU B 1 61 ? 1.912 -18.859 0.623 1 97.12 61 GLU B O 1
ATOM 1113 N N . GLU B 1 62 ? 1.399 -20.875 1.479 1 95.25 62 GLU B N 1
ATOM 1114 C CA . GLU B 1 62 ? 1.399 -20.391 2.857 1 95.25 62 GLU B CA 1
ATOM 1115 C C . GLU B 1 62 ? 2.639 -20.875 3.609 1 95.25 62 GLU B C 1
ATOM 1117 O O . GLU B 1 62 ? 2.941 -22.062 3.627 1 95.25 62 GLU B O 1
ATOM 1122 N N . VAL B 1 63 ? 3.377 -19.875 4.129 1 93 63 VAL B N 1
ATOM 1123 C CA . VAL B 1 63 ? 4.559 -20.156 4.934 1 93 63 VAL B CA 1
ATOM 1124 C C . VAL B 1 63 ? 4.473 -19.422 6.262 1 93 63 VAL B C 1
ATOM 1126 O O . VAL B 1 63 ? 4.457 -18.188 6.289 1 93 63 VAL B O 1
ATOM 1129 N N . ASP B 1 64 ? 4.387 -20.172 7.363 1 91.25 64 ASP B N 1
ATOM 1130 C CA . ASP B 1 64 ? 4.375 -19.609 8.711 1 91.25 64 ASP B CA 1
ATOM 1131 C C . ASP B 1 64 ? 3.262 -18.562 8.852 1 91.25 64 ASP B C 1
ATOM 1133 O O . ASP B 1 64 ? 3.484 -17.484 9.398 1 91.25 64 ASP B O 1
ATOM 1137 N N . GLY B 1 65 ? 2.105 -18.812 8.195 1 90.12 65 GLY B N 1
ATOM 1138 C CA . GLY B 1 65 ? 0.936 -17.953 8.352 1 90.12 65 GLY B CA 1
ATOM 1139 C C . GLY B 1 65 ? 0.894 -16.812 7.359 1 90.12 65 GLY B C 1
ATOM 1140 O O . GLY B 1 65 ? -0.047 -16.016 7.367 1 90.12 65 GLY B O 1
ATOM 1141 N N . VAL B 1 66 ? 1.933 -16.734 6.543 1 90.31 66 VAL B N 1
ATOM 1142 C CA . VAL B 1 66 ? 1.996 -15.68 5.539 1 90.31 66 VAL B CA 1
ATOM 1143 C C . VAL B 1 66 ? 1.703 -16.266 4.156 1 90.31 66 VAL B C 1
ATOM 1145 O O . VAL B 1 66 ? 2.252 -17.297 3.783 1 90.31 66 VAL B O 1
ATOM 1148 N N . PHE B 1 67 ? 0.757 -15.633 3.393 1 94.56 67 PHE B N 1
ATOM 1149 C CA . PHE B 1 67 ? 0.496 -16.031 2.014 1 94.56 67 PHE B CA 1
ATOM 1150 C C . PHE B 1 67 ? 1.452 -15.32 1.059 1 94.56 67 PHE B C 1
ATOM 1152 O O . PHE B 1 67 ? 1.522 -14.094 1.036 1 94.56 67 PHE B O 1
ATOM 1159 N N . TYR B 1 68 ? 2.164 -16.203 0.325 1 95.94 68 TYR B N 1
ATOM 1160 C CA . TYR B 1 68 ? 3.039 -15.688 -0.72 1 95.94 68 TYR B CA 1
ATOM 1161 C C . TYR B 1 68 ? 2.465 -15.969 -2.104 1 95.94 68 TYR B C 1
ATOM 1163 O O . TYR B 1 68 ? 2.033 -17.094 -2.383 1 95.94 68 TYR B O 1
ATOM 1171 N N . LEU B 1 69 ? 2.467 -14.891 -2.938 1 97.06 69 LEU B N 1
ATOM 1172 C CA . LEU B 1 69 ? 1.899 -14.953 -4.281 1 97.06 69 LEU B CA 1
ATOM 1173 C C . LEU B 1 69 ? 2.986 -14.789 -5.34 1 97.06 69 LEU B C 1
ATOM 1175 O O . LEU B 1 69 ? 3.684 -13.773 -5.367 1 97.06 69 LEU B O 1
ATOM 1179 N N . THR B 1 70 ? 3.141 -15.844 -6.078 1 97.12 70 THR B N 1
ATOM 1180 C CA . THR B 1 70 ? 3.891 -15.727 -7.324 1 97.12 70 THR B CA 1
ATOM 1181 C C . THR B 1 70 ? 2.973 -15.328 -8.477 1 97.12 70 THR B C 1
ATOM 1183 O O . THR B 1 70 ? 2.107 -16.109 -8.883 1 97.12 70 THR B O 1
ATOM 1186 N N . VAL B 1 71 ? 3.26 -14.156 -8.984 1 96.62 71 VAL B N 1
ATOM 1187 C CA . VAL B 1 71 ? 2.379 -13.594 -10 1 96.62 71 VAL B CA 1
ATOM 1188 C C . VAL B 1 71 ? 2.693 -14.203 -11.359 1 96.62 71 VAL B C 1
ATOM 1190 O O . VAL B 1 71 ? 3.857 -14.281 -11.766 1 96.62 71 VAL B O 1
ATOM 1193 N N . ARG B 1 72 ? 1.644 -14.602 -12.008 1 96.56 72 ARG B N 1
ATOM 1194 C CA . ARG B 1 72 ? 1.748 -15.047 -13.391 1 96.56 72 ARG B CA 1
ATOM 1195 C C . ARG B 1 72 ? 1.238 -13.977 -14.352 1 96.56 72 ARG B C 1
ATOM 1197 O O . ARG B 1 72 ? 1.757 -13.828 -15.461 1 96.56 72 ARG B O 1
ATOM 1204 N N . GLY B 1 73 ? 0.212 -13.273 -13.93 1 95 73 GLY B N 1
ATOM 1205 C CA . GLY B 1 73 ? -0.368 -12.172 -14.68 1 95 73 GLY B CA 1
ATOM 1206 C C . GLY B 1 73 ? -1.209 -11.242 -13.828 1 95 73 GLY B C 1
ATOM 1207 O O . GLY B 1 73 ? -1.627 -11.609 -12.727 1 95 73 GLY B O 1
ATOM 1208 N N . TYR B 1 74 ? -1.335 -10.008 -14.289 1 91.94 74 TYR B N 1
ATOM 1209 C CA . TYR B 1 74 ? -2.23 -9.078 -13.602 1 91.94 74 TYR B CA 1
ATOM 1210 C C . TYR B 1 74 ? -2.793 -8.047 -14.578 1 91.94 74 TYR B C 1
ATOM 1212 O O . TYR B 1 74 ? -2.262 -7.867 -15.672 1 91.94 74 TYR B O 1
ATOM 1220 N N . LYS B 1 75 ? -3.896 -7.453 -14.156 1 89.56 75 LYS B N 1
ATOM 1221 C CA . LYS B 1 75 ? -4.457 -6.289 -14.836 1 89.56 75 LYS B CA 1
ATOM 1222 C C . LYS B 1 75 ? -4.949 -5.25 -13.828 1 89.56 75 LYS B C 1
ATOM 1224 O O . LYS B 1 75 ? -5.418 -5.598 -12.742 1 89.56 75 LYS B O 1
ATOM 1229 N N . VAL B 1 76 ? -4.762 -4.078 -14.219 1 81.56 76 VAL B N 1
ATOM 1230 C CA . VAL B 1 76 ? -5.32 -2.967 -13.461 1 81.56 76 VAL B CA 1
ATOM 1231 C C . VAL B 1 76 ? -6.801 -2.795 -13.805 1 81.56 76 VAL B C 1
ATOM 1233 O O . VAL B 1 76 ? -7.176 -2.82 -14.977 1 81.56 76 VAL B O 1
ATOM 1236 N N . LEU B 1 77 ? -7.574 -2.795 -12.633 1 80 77 LEU B N 1
ATOM 1237 C CA . LEU B 1 77 ? -9.016 -2.666 -12.828 1 80 77 LEU B CA 1
ATOM 1238 C C . LEU B 1 77 ? -9.43 -1.2 -12.852 1 80 77 LEU B C 1
ATOM 1240 O O . LEU B 1 77 ? -8.867 -0.381 -12.117 1 80 77 LEU B O 1
ATOM 1244 N N . GLU B 1 78 ? -10.344 -0.796 -13.727 1 72.69 78 GLU B N 1
ATOM 1245 C CA . GLU B 1 78 ? -10.859 0.565 -13.844 1 72.69 78 GLU B CA 1
ATOM 1246 C C . GLU B 1 78 ? -11.758 0.916 -12.664 1 72.69 78 GLU B C 1
ATOM 1248 O O . GLU B 1 78 ? -11.883 2.086 -12.297 1 72.69 78 GLU B O 1
ATOM 1253 N N . ASP B 1 79 ? -12.461 -0.049 -12.094 1 66.06 79 ASP B N 1
ATOM 1254 C CA . ASP B 1 79 ? -13.375 0.207 -10.984 1 66.06 79 ASP B CA 1
ATOM 1255 C C . ASP B 1 79 ? -13.195 -0.823 -9.875 1 66.06 79 ASP B C 1
ATOM 1257 O O . ASP B 1 79 ? -12.625 -1.892 -10.094 1 66.06 79 ASP B O 1
ATOM 1261 N N . ASP B 1 80 ? -13.461 -0.318 -8.641 1 61.53 80 ASP B N 1
ATOM 1262 C CA . ASP B 1 80 ? -13.352 -1.182 -7.469 1 61.53 80 ASP B CA 1
ATOM 1263 C C . ASP B 1 80 ? -14.719 -1.751 -7.082 1 61.53 80 ASP B C 1
ATOM 1265 O O . ASP B 1 80 ? -14.953 -2.064 -5.914 1 61.53 80 ASP B O 1
ATOM 1269 N N . SER B 1 81 ? -15.609 -1.77 -8.039 1 61.5 81 SER B N 1
ATOM 1270 C CA . SER B 1 81 ? -16.969 -2.205 -7.758 1 61.5 81 SER B CA 1
ATOM 1271 C C . SER B 1 81 ? -17 -3.613 -7.172 1 61.5 81 SER B C 1
ATOM 1273 O O . SER B 1 81 ? -17.953 -3.992 -6.492 1 61.5 81 SER B O 1
ATOM 1275 N N . TRP B 1 82 ? -15.969 -4.238 -7.395 1 56.53 82 TRP B N 1
ATOM 1276 C CA . TRP B 1 82 ? -15.938 -5.605 -6.883 1 56.53 82 TRP B CA 1
ATOM 1277 C C . TRP B 1 82 ? -15.727 -5.617 -5.375 1 56.53 82 TRP B C 1
ATOM 1279 O O . TRP B 1 82 ? -15.93 -6.645 -4.719 1 56.53 82 TRP B O 1
ATOM 1289 N N . LEU B 1 83 ? -15.242 -4.551 -4.84 1 54.09 83 LEU B N 1
ATOM 1290 C CA . LEU B 1 83 ? -15.062 -4.438 -3.396 1 54.09 83 LEU B CA 1
ATOM 1291 C C . LEU B 1 83 ? -16.406 -4.336 -2.689 1 54.09 83 LEU B C 1
ATOM 1293 O O . LEU B 1 83 ? -16.5 -4.59 -1.485 1 54.09 83 LEU B O 1
ATOM 1297 N N . GLU B 1 84 ? -17.359 -3.793 -3.326 1 49.5 84 GLU B N 1
ATOM 1298 C CA . GLU B 1 84 ? -18.672 -3.568 -2.752 1 49.5 84 GLU B CA 1
ATOM 1299 C C . GLU B 1 84 ? -19.516 -4.84 -2.785 1 49.5 84 GLU B C 1
ATOM 1301 O O . GLU B 1 84 ? -20.578 -4.906 -2.162 1 49.5 84 GLU B O 1
ATOM 1306 N N . GLU B 1 85 ? -19.109 -5.805 -3.447 1 42.59 85 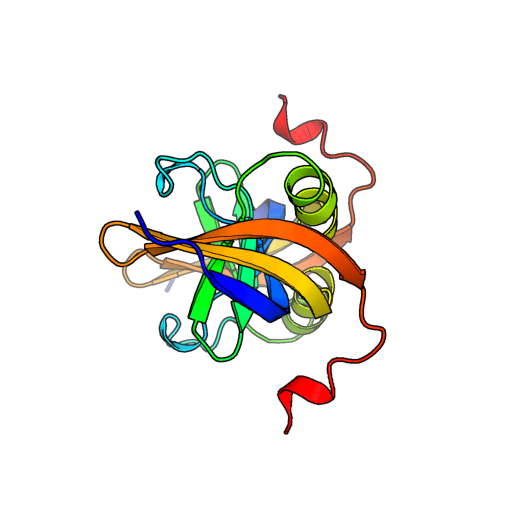GLU B N 1
ATOM 1307 C CA . GLU B 1 85 ? -20.031 -6.926 -3.512 1 42.59 85 GLU B CA 1
ATOM 1308 C C . GLU B 1 85 ? -19.797 -7.914 -2.375 1 42.59 85 GLU B C 1
ATOM 1310 O O . GLU B 1 85 ? -18.672 -8.039 -1.886 1 42.59 85 GLU B O 1
#

Nearest PDB structures (foldseek):
  8c5y-assembly1_B  TM=3.905E-01  e=1.090E-01  Pyrococcus abyssi
  8soj-assembly1_B  TM=3.800E-01  e=7.921E-01  Enterovirus A71
  1quq-assembly2_C  TM=3.630E-01  e=2.506E+00  Homo sapiens
  7xi6-assembly1_A  TM=2.469E-01  e=1.601E+00  Saccharolobus solfataricus
  7xi6-assembly1_B  TM=2.366E-01  e=7.929E+00  Saccharolobus solfataricus